Protein AF-A0A6L7WDI2-F1 (afdb_monomer)

pLDDT: mean 78.85, std 14.68, range [32.91, 96.75]

Nearest PDB structures (foldseek):
  2ict-assembly1_A  TM=9.027E-01  e=8.313E-06  Escherichia coli CFT073
  6cf1-assembly1_A  TM=9.111E-01  e=1.318E-05  Proteus vulgaris
  6cf1-assembly1_B  TM=9.039E-01  e=1.397E-05  Proteus vulgaris
  2icp-assembly1_A  TM=9.370E-01  e=1.660E-05  Escherichia coli CFT073
  3trb-assembly1_A  TM=9.313E-01  e=4.965E-05  Coxiella burnetii

Sequence (165 aa):
MPRDNIRHVFADHGRGGWTVRKPMNFRVSARCATREEAEARAKEIVSNLGGGTVTVQDWDGSRWEFVQSLDGSWRDSREGPIEADVAIPPGELLAEELDARGMTQRELAAAMGRPPATISAIVRGRKALTPQTAIEIERVLRIPATIWVGLEAQYRLALARQEVA

Foldseek 3Di:
DPPALEKEWEADPPPQWIFIDDPPDPDTPDIGNDPVVNQVSSLVSQVVVVWHKYWYAYPVRDIWIWGQDNVRDIDTCVVDPVLPLDLDQLLCVVVVLCVVVVHDLCNLCVQLVHDSVVSVCSNVVNDQCDLVNLVSSCVVSVDHSVVSVVSSVSVVVSVVVVVVD

Secondary structure (DSSP, 8-state):
-----EEEEEEETTTTEEEEEETTEEEEEEEESSHHHHHHHHHHHHHHTTS-EEEEE-TTS-EEEEEE-TTSPEEETTS-S---SS---HHHHHHHHHHHTT--HHHHHHHTT--HHHHHHHHTTSS---HHHHHHHHHHH---HHHHHHHHHHHHHHHHHHHH-

Radius of gyration: 21.39 Å; Cα contacts (8 Å, |Δi|>4): 236; chains: 1; bounding box: 50×44×56 Å

Structure (mmCIF, N/CA/C/O backbone):
data_AF-A0A6L7WDI2-F1
#
_entry.id   AF-A0A6L7WDI2-F1
#
loop_
_atom_site.group_PDB
_atom_site.id
_atom_site.type_symbol
_atom_site.label_atom_id
_atom_site.label_alt_id
_atom_site.label_comp_id
_atom_site.label_asym_id
_atom_site.label_entity_id
_atom_site.label_seq_id
_atom_site.pdbx_PDB_ins_code
_atom_site.Cartn_x
_atom_site.Cartn_y
_atom_site.Cartn_z
_atom_site.occupancy
_atom_site.B_iso_or_equiv
_atom_site.auth_seq_id
_atom_site.auth_comp_id
_atom_site.auth_asym_id
_atom_site.auth_atom_id
_atom_site.pdbx_PDB_model_num
ATOM 1 N N . MET A 1 1 ? -2.835 -22.223 -27.993 1.00 32.91 1 MET A N 1
ATOM 2 C CA . MET A 1 1 ? -2.003 -21.655 -26.914 1.00 32.91 1 MET A CA 1
ATOM 3 C C . MET A 1 1 ? -1.007 -20.699 -27.552 1.00 32.91 1 MET A C 1
ATOM 5 O O . MET A 1 1 ? -0.242 -21.175 -28.389 1.00 32.91 1 MET A O 1
ATOM 9 N N . PRO A 1 2 ? -1.033 -19.386 -27.261 1.00 41.06 2 PRO A N 1
ATOM 10 C CA . PRO A 1 2 ? 0.072 -18.504 -27.634 1.00 41.06 2 PRO A CA 1
ATOM 11 C C . PRO A 1 2 ? 1.359 -19.085 -27.041 1.00 41.06 2 PRO A C 1
ATOM 13 O O . PRO A 1 2 ? 1.350 -19.587 -25.919 1.00 41.06 2 PRO A O 1
ATOM 16 N N . ARG A 1 3 ? 2.445 -19.129 -27.813 1.00 48.34 3 ARG A N 1
ATOM 17 C C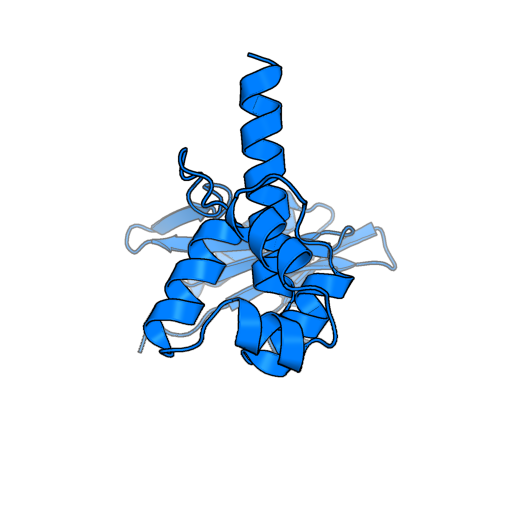A . ARG A 1 3 ? 3.731 -19.594 -27.285 1.00 48.34 3 ARG A CA 1
ATOM 18 C C . ARG A 1 3 ? 4.231 -18.518 -26.320 1.00 48.34 3 ARG A C 1
ATOM 20 O O . ARG A 1 3 ? 4.415 -17.388 -26.755 1.00 48.34 3 ARG A O 1
ATOM 27 N N . ASP A 1 4 ? 4.464 -18.867 -25.053 1.00 59.00 4 ASP A N 1
ATOM 28 C CA . ASP A 1 4 ? 5.035 -17.965 -24.038 1.00 59.00 4 ASP A CA 1
ATOM 29 C C . ASP A 1 4 ? 6.497 -17.616 -24.377 1.00 59.00 4 ASP A C 1
ATOM 31 O O . ASP A 1 4 ? 7.473 -18.130 -23.811 1.00 59.00 4 ASP A O 1
ATOM 35 N N . ASN A 1 5 ? 6.672 -16.755 -25.376 1.00 69.81 5 ASN A N 1
ATOM 36 C CA . ASN A 1 5 ? 7.961 -16.251 -25.813 1.00 69.81 5 ASN A CA 1
ATOM 37 C C . ASN A 1 5 ? 8.338 -15.053 -24.951 1.00 69.81 5 ASN A C 1
ATOM 39 O O . ASN A 1 5 ? 8.113 -13.904 -25.316 1.00 69.81 5 ASN A O 1
ATOM 43 N N . ILE A 1 6 ? 8.932 -15.344 -23.798 1.00 72.75 6 ILE A N 1
ATOM 44 C CA . ILE A 1 6 ? 9.360 -14.317 -22.851 1.00 72.75 6 ILE A CA 1
ATOM 45 C C . ILE A 1 6 ? 10.873 -14.086 -22.972 1.00 72.75 6 ILE A C 1
ATOM 47 O O . ILE A 1 6 ? 11.648 -15.050 -23.090 1.00 72.75 6 ILE A O 1
ATOM 51 N N . ARG A 1 7 ? 11.322 -12.826 -22.935 1.00 78.69 7 ARG A N 1
ATOM 52 C CA . ARG A 1 7 ? 12.747 -12.459 -22.811 1.00 78.69 7 ARG A CA 1
ATOM 53 C C . ARG A 1 7 ? 12.979 -11.484 -21.666 1.00 78.69 7 ARG A C 1
ATOM 55 O O . ARG A 1 7 ? 12.326 -10.458 -21.590 1.00 78.69 7 ARG A O 1
ATOM 62 N N . HIS A 1 8 ? 13.927 -11.815 -20.793 1.00 79.12 8 HIS A N 1
ATOM 63 C CA . HIS A 1 8 ? 14.370 -10.970 -19.690 1.00 79.12 8 HIS A CA 1
ATOM 64 C C . HIS A 1 8 ? 15.634 -10.216 -20.094 1.00 79.12 8 HIS A C 1
ATOM 66 O O . HIS A 1 8 ? 16.608 -10.845 -20.515 1.00 79.12 8 HIS A O 1
ATOM 72 N N . VAL A 1 9 ? 15.621 -8.904 -19.908 1.00 78.88 9 VAL A N 1
ATOM 73 C CA . VAL A 1 9 ? 16.754 -7.995 -20.063 1.00 78.88 9 VAL A CA 1
ATOM 74 C C . VAL A 1 9 ? 17.186 -7.546 -18.669 1.00 78.88 9 VAL A C 1
ATOM 76 O O . VAL A 1 9 ? 16.346 -7.088 -17.902 1.00 78.88 9 VAL A O 1
ATOM 79 N N . PHE A 1 10 ? 18.458 -7.713 -18.314 1.00 77.25 10 PHE A N 1
ATOM 80 C CA . PHE A 1 10 ? 18.987 -7.340 -16.996 1.00 77.25 10 PHE A CA 1
ATOM 81 C C . PHE A 1 10 ? 20.397 -6.756 -17.102 1.00 77.25 10 PHE A C 1
ATOM 83 O O . PHE A 1 10 ? 21.157 -7.129 -18.002 1.00 77.25 10 PHE A O 1
ATOM 90 N N . ALA A 1 11 ? 20.751 -5.867 -16.177 1.00 70.00 11 ALA A N 1
ATOM 91 C CA . ALA A 1 11 ? 22.105 -5.335 -16.053 1.00 70.00 11 ALA A CA 1
ATOM 92 C C . ALA A 1 11 ? 23.084 -6.417 -15.541 1.00 70.00 11 ALA A C 1
ATOM 94 O O . ALA A 1 11 ? 22.789 -7.150 -14.596 1.00 70.00 11 ALA A O 1
ATOM 95 N N . ASP A 1 12 ? 24.255 -6.539 -16.169 1.00 70.94 12 ASP A N 1
ATOM 96 C CA . ASP A 1 12 ? 25.348 -7.417 -15.738 1.00 70.94 12 ASP A CA 1
ATOM 97 C C . ASP A 1 12 ? 26.244 -6.673 -14.736 1.00 70.94 12 ASP A C 1
ATOM 99 O O . ASP A 1 12 ? 27.031 -5.793 -15.104 1.00 70.94 12 ASP A O 1
ATOM 103 N N . HIS A 1 13 ? 26.130 -7.048 -13.459 1.00 55.41 13 HIS A N 1
ATOM 104 C CA . HIS A 1 13 ? 26.826 -6.412 -12.337 1.00 55.41 13 HIS A CA 1
ATOM 105 C C . HIS A 1 13 ? 28.365 -6.495 -12.400 1.00 55.41 13 HIS A C 1
ATOM 107 O O . HIS A 1 13 ? 29.029 -5.788 -11.649 1.00 55.41 13 HIS A O 1
ATOM 113 N N . GLY A 1 14 ? 28.954 -7.332 -13.266 1.00 52.41 14 GLY A N 1
ATOM 114 C CA . GLY A 1 14 ? 30.407 -7.540 -13.305 1.00 52.41 14 GLY A CA 1
ATOM 115 C C . GLY A 1 14 ? 31.179 -6.754 -14.370 1.00 52.41 14 GLY A C 1
ATOM 116 O O . GLY A 1 14 ? 32.403 -6.675 -14.274 1.00 52.41 14 GLY A O 1
ATOM 117 N N . ARG A 1 15 ? 30.520 -6.232 -15.418 1.00 54.12 15 ARG A N 1
ATOM 118 C CA . ARG A 1 15 ? 31.217 -5.682 -16.608 1.00 54.12 15 ARG A CA 1
ATOM 119 C C . ARG A 1 15 ? 30.626 -4.399 -17.200 1.00 54.12 15 ARG A C 1
ATOM 121 O O . ARG A 1 15 ? 31.174 -3.914 -18.183 1.00 54.12 15 ARG A O 1
ATOM 128 N N . GLY A 1 16 ? 29.547 -3.853 -16.634 1.00 57.41 16 GLY A N 1
ATOM 129 C CA . GLY A 1 16 ? 28.936 -2.613 -17.134 1.00 57.41 16 GLY A CA 1
ATOM 130 C C . GLY A 1 16 ? 28.221 -2.787 -18.479 1.00 57.41 16 GLY A C 1
ATOM 131 O O . GLY A 1 16 ? 28.454 -2.016 -19.402 1.00 57.41 16 GLY A O 1
ATOM 132 N N . GLY A 1 17 ? 27.374 -3.814 -18.598 1.00 75.69 17 GLY A N 1
ATOM 133 C CA . GLY A 1 17 ? 26.600 -4.098 -19.812 1.00 75.69 17 GLY A CA 1
ATOM 134 C C . GLY A 1 17 ? 25.245 -4.736 -19.511 1.00 75.69 17 GLY A C 1
ATOM 135 O O . GLY A 1 17 ? 24.880 -4.926 -18.353 1.00 75.69 17 GLY A O 1
ATOM 136 N N . TRP A 1 18 ? 24.497 -5.084 -20.553 1.00 80.81 18 TRP A N 1
ATOM 137 C CA . TRP A 1 18 ? 23.129 -5.600 -20.468 1.00 80.81 18 TRP A CA 1
ATOM 138 C C . TRP A 1 18 ? 23.017 -6.982 -21.104 1.00 80.81 18 TRP A C 1
ATOM 140 O O . TRP A 1 18 ? 23.618 -7.251 -22.141 1.00 80.81 18 TRP A O 1
ATOM 150 N N . THR A 1 19 ? 22.245 -7.880 -20.498 1.00 80.75 19 THR A N 1
ATOM 151 C CA . THR A 1 19 ? 22.107 -9.270 -20.951 1.00 80.75 19 THR A CA 1
ATOM 152 C C . THR A 1 19 ? 20.650 -9.625 -21.224 1.00 80.75 19 THR A C 1
ATOM 154 O O . THR A 1 19 ? 19.774 -9.346 -20.410 1.00 80.75 19 THR A O 1
ATOM 157 N N . VAL A 1 20 ? 20.401 -10.309 -22.346 1.00 81.25 20 VAL A N 1
ATOM 158 C CA . VAL A 1 20 ? 19.083 -10.836 -22.736 1.00 81.25 20 VAL A CA 1
ATOM 159 C C . VAL A 1 20 ? 19.055 -12.355 -22.559 1.00 81.25 20 VAL A C 1
ATOM 161 O O . VAL A 1 20 ? 19.954 -13.046 -23.046 1.00 81.25 20 VAL A O 1
ATOM 164 N N . ARG A 1 21 ? 18.026 -12.916 -21.912 1.00 81.62 21 ARG A N 1
ATOM 165 C CA . ARG A 1 21 ? 17.847 -14.379 -21.762 1.00 81.62 21 ARG A CA 1
ATOM 166 C C . ARG A 1 21 ? 16.382 -14.813 -21.730 1.00 81.62 21 ARG A C 1
ATOM 168 O O . ARG A 1 21 ? 15.489 -13.991 -21.557 1.00 81.62 21 ARG A O 1
ATOM 175 N N . LYS A 1 22 ? 16.126 -16.117 -21.848 1.00 72.25 22 LYS A N 1
ATOM 176 C CA . LYS A 1 22 ? 14.794 -16.712 -21.625 1.00 72.25 22 LYS A CA 1
ATOM 177 C C . LYS A 1 22 ? 14.578 -16.995 -20.122 1.00 72.25 22 LYS A C 1
ATOM 179 O O . LYS A 1 22 ? 15.546 -17.346 -19.445 1.00 72.25 22 LYS A O 1
ATOM 184 N N . PRO A 1 23 ? 13.345 -16.906 -19.584 1.00 62.41 23 PRO A N 1
ATOM 185 C CA . PRO A 1 23 ? 13.058 -17.389 -18.233 1.00 62.41 23 PRO A CA 1
ATOM 186 C C . PRO A 1 23 ? 13.407 -18.875 -18.084 1.00 62.41 23 PRO A C 1
ATOM 188 O O . PRO A 1 23 ? 13.188 -19.660 -19.007 1.00 62.41 23 PRO A O 1
ATOM 191 N N . MET A 1 24 ? 13.962 -19.253 -16.929 1.00 53.38 24 MET A N 1
ATOM 192 C CA . MET A 1 24 ? 14.358 -20.628 -16.564 1.00 53.38 24 MET A CA 1
ATOM 193 C C . MET A 1 24 ? 15.429 -21.300 -17.448 1.00 53.38 24 MET A C 1
ATOM 195 O O . MET A 1 24 ? 15.804 -22.439 -17.184 1.00 53.38 24 MET A O 1
ATOM 199 N N . ASN A 1 25 ? 15.967 -20.619 -18.466 1.00 59.56 25 ASN A N 1
ATOM 200 C CA . ASN A 1 25 ? 17.087 -21.111 -19.267 1.00 59.56 25 ASN A CA 1
ATOM 201 C C . ASN A 1 25 ? 18.227 -20.086 -19.239 1.00 59.56 25 ASN A C 1
ATOM 203 O O . ASN A 1 25 ? 18.121 -18.995 -19.796 1.00 59.56 25 ASN A O 1
ATOM 207 N N . PHE A 1 26 ? 19.329 -20.445 -18.580 1.00 55.47 26 PHE A N 1
ATOM 208 C CA . PHE A 1 26 ? 20.457 -19.547 -18.315 1.00 55.47 26 PHE A CA 1
ATOM 209 C C . PHE A 1 26 ? 21.341 -19.263 -19.541 1.00 55.47 26 PHE A C 1
ATOM 211 O O . PHE A 1 26 ? 22.352 -18.571 -19.418 1.00 55.47 26 PHE A O 1
ATOM 218 N N . ARG A 1 27 ? 20.981 -19.761 -20.733 1.00 67.06 27 ARG A N 1
ATOM 219 C CA . ARG A 1 27 ? 21.683 -19.407 -21.971 1.00 67.06 27 ARG A CA 1
ATOM 220 C C . ARG A 1 27 ? 21.455 -17.935 -22.317 1.00 67.06 27 ARG A C 1
ATOM 222 O O . ARG A 1 27 ? 20.342 -17.507 -22.626 1.00 67.06 27 ARG A O 1
ATOM 229 N N . VAL A 1 28 ? 22.549 -17.180 -22.293 1.00 67.69 28 VAL A N 1
ATOM 230 C CA . VAL A 1 28 ? 22.601 -15.787 -22.734 1.00 67.69 28 VAL A CA 1
ATOM 231 C C . VAL A 1 28 ? 22.255 -15.724 -24.221 1.00 67.69 28 VAL A C 1
ATOM 233 O O . VAL A 1 28 ? 22.939 -16.321 -25.046 1.00 67.69 28 VAL A O 1
ATOM 236 N N . SER A 1 29 ? 21.168 -15.028 -24.546 1.00 66.19 29 SER A N 1
ATOM 237 C CA . SER A 1 29 ? 20.706 -14.817 -25.922 1.00 66.19 29 SER A CA 1
ATOM 238 C C . SER A 1 29 ? 21.440 -13.655 -26.594 1.00 66.19 29 SER A C 1
ATOM 240 O O . SER A 1 29 ? 21.666 -13.698 -27.799 1.00 66.19 29 SER A O 1
ATOM 242 N N . ALA A 1 30 ? 21.824 -12.634 -25.824 1.00 72.88 30 ALA A N 1
ATOM 243 C CA . ALA A 1 30 ? 22.658 -11.523 -26.277 1.00 72.88 30 ALA A CA 1
ATOM 244 C C . ALA A 1 30 ? 23.309 -10.810 -25.082 1.00 72.88 30 ALA A C 1
ATOM 246 O O . ALA A 1 30 ? 22.763 -10.837 -23.975 1.00 72.88 30 ALA A O 1
ATOM 247 N N . ARG A 1 31 ? 24.450 -10.157 -25.327 1.00 75.25 31 ARG A N 1
ATOM 248 C CA . ARG A 1 31 ? 25.043 -9.150 -24.437 1.00 75.25 31 ARG A CA 1
ATOM 249 C C . ARG A 1 31 ? 25.194 -7.852 -25.223 1.00 75.25 31 ARG A C 1
ATOM 251 O O . ARG A 1 31 ? 25.690 -7.898 -26.345 1.00 75.25 31 ARG A O 1
ATOM 258 N N . CYS A 1 32 ? 24.777 -6.741 -24.639 1.00 77.31 32 CYS A N 1
ATOM 259 C CA . CYS A 1 32 ? 24.765 -5.418 -25.257 1.00 77.31 32 CYS A CA 1
ATOM 260 C C . CYS A 1 32 ? 25.470 -4.413 -24.341 1.00 77.31 32 CYS A C 1
ATOM 262 O O . CYS A 1 32 ? 25.587 -4.649 -23.134 1.00 77.31 32 CYS A O 1
ATOM 264 N N . ALA A 1 33 ? 25.944 -3.305 -24.908 1.00 75.50 33 ALA A N 1
ATOM 265 C CA . ALA A 1 33 ? 26.614 -2.268 -24.130 1.00 75.50 33 ALA A CA 1
ATOM 266 C C . ALA A 1 33 ? 25.595 -1.408 -23.367 1.00 75.50 33 ALA A C 1
ATOM 268 O O . ALA A 1 33 ? 25.843 -1.022 -22.227 1.00 75.50 33 ALA A O 1
ATOM 269 N N . THR A 1 34 ? 24.421 -1.165 -23.960 1.00 80.19 34 THR A N 1
ATOM 270 C CA . THR A 1 34 ? 23.386 -0.294 -23.388 1.00 80.19 34 THR A CA 1
ATOM 271 C C . THR A 1 34 ? 22.052 -1.013 -23.170 1.00 80.19 34 THR A C 1
ATOM 273 O O . THR A 1 34 ? 21.782 -2.082 -23.727 1.00 80.19 34 THR A O 1
ATOM 276 N N . ARG A 1 35 ? 21.201 -0.400 -22.336 1.00 76.44 35 ARG A N 1
ATOM 277 C CA . ARG A 1 35 ? 19.840 -0.870 -22.044 1.00 76.44 35 ARG A CA 1
ATOM 278 C C . ARG A 1 35 ? 18.980 -0.916 -23.298 1.00 76.44 35 ARG A C 1
ATOM 280 O O . ARG A 1 35 ? 18.293 -1.902 -23.541 1.00 76.44 35 ARG A O 1
ATOM 287 N N . GLU A 1 36 ? 19.025 0.165 -24.068 1.00 78.38 36 GLU A N 1
ATOM 288 C CA . GLU A 1 36 ? 18.206 0.368 -25.260 1.00 78.38 36 GLU A CA 1
ATOM 289 C C . GLU A 1 36 ? 18.523 -0.675 -26.337 1.00 78.38 36 GLU A C 1
ATOM 291 O O . GLU A 1 36 ? 17.617 -1.303 -26.884 1.00 78.38 36 GLU A O 1
ATOM 296 N N . GLU A 1 37 ? 19.809 -0.961 -26.555 1.00 80.56 37 GLU A N 1
ATOM 297 C CA . GLU A 1 37 ? 20.250 -2.031 -27.455 1.00 80.56 37 GLU A CA 1
ATOM 298 C C . GLU A 1 37 ? 19.752 -3.410 -27.002 1.00 80.56 37 GLU A C 1
ATOM 300 O O . GLU A 1 37 ? 19.299 -4.216 -27.820 1.00 80.56 37 GLU A O 1
ATOM 305 N N . ALA A 1 38 ? 19.811 -3.694 -25.697 1.00 82.31 38 ALA A N 1
ATOM 306 C CA . ALA A 1 38 ? 19.347 -4.966 -25.151 1.00 82.31 38 ALA A CA 1
ATOM 307 C C . ALA A 1 38 ? 17.823 -5.124 -25.256 1.00 82.31 38 ALA A C 1
ATOM 309 O O . ALA A 1 38 ? 17.335 -6.217 -25.557 1.00 82.31 38 ALA A O 1
ATOM 310 N N . GLU A 1 39 ? 17.074 -4.041 -25.050 1.00 83.75 39 GLU A N 1
ATOM 311 C CA . GLU A 1 39 ? 15.624 -3.995 -25.235 1.00 83.75 39 GLU A CA 1
ATOM 312 C C . GLU A 1 39 ? 15.248 -4.232 -26.703 1.00 83.75 39 GLU A C 1
ATOM 314 O O . GLU A 1 39 ? 14.441 -5.121 -26.990 1.00 83.75 39 GLU A O 1
ATOM 319 N N . ALA A 1 40 ? 15.874 -3.509 -27.636 1.00 83.38 40 ALA A N 1
ATOM 320 C CA . ALA A 1 40 ? 15.648 -3.676 -29.070 1.00 83.38 40 ALA A CA 1
ATOM 321 C C . ALA A 1 40 ? 15.935 -5.117 -29.515 1.00 83.38 40 ALA A C 1
ATOM 323 O O . ALA A 1 40 ? 15.115 -5.747 -30.189 1.00 83.38 40 ALA A O 1
ATOM 324 N N . ARG A 1 41 ? 17.053 -5.688 -29.048 1.00 81.69 41 ARG A N 1
ATOM 325 C CA . ARG A 1 41 ? 17.428 -7.069 -29.362 1.00 81.69 41 ARG A CA 1
ATOM 326 C C . ARG A 1 41 ? 16.445 -8.087 -28.787 1.00 81.69 41 ARG A C 1
ATOM 328 O O . ARG A 1 41 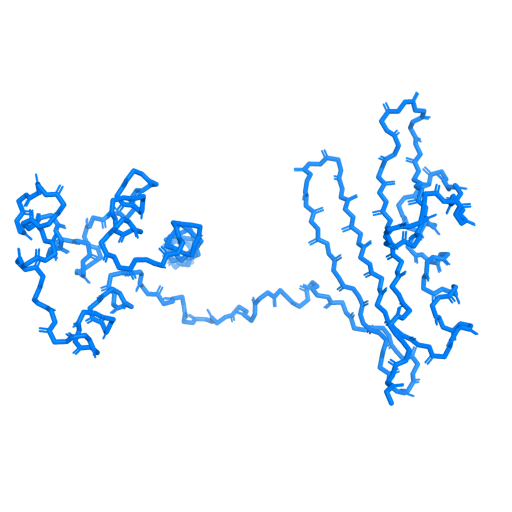? 16.143 -9.090 -29.435 1.00 81.69 41 ARG A O 1
ATOM 335 N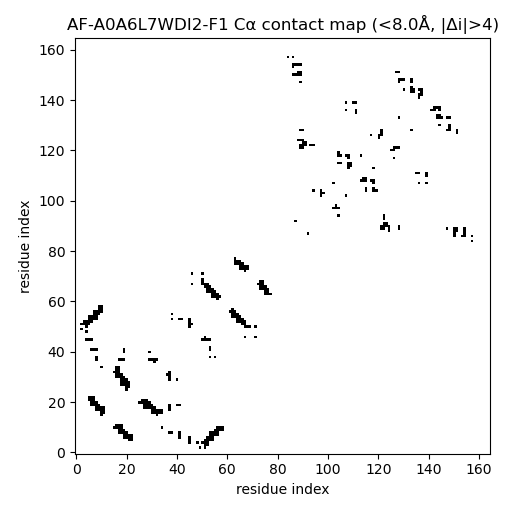 N . ALA A 1 42 ? 15.933 -7.856 -27.581 1.00 82.81 42 ALA A N 1
ATOM 336 C CA . ALA A 1 42 ? 14.919 -8.717 -26.984 1.00 82.81 42 ALA A CA 1
ATOM 337 C C . ALA A 1 42 ? 13.598 -8.670 -27.768 1.00 82.81 42 ALA A C 1
ATOM 339 O O . ALA A 1 42 ? 13.030 -9.730 -28.046 1.00 82.81 42 ALA A O 1
ATOM 340 N N . LYS A 1 43 ? 13.151 -7.475 -28.177 1.00 84.00 43 LYS A N 1
ATOM 341 C CA . LYS A 1 43 ? 11.940 -7.278 -28.993 1.00 84.00 43 LYS A CA 1
ATOM 342 C C . LYS A 1 43 ? 12.047 -7.959 -30.355 1.00 84.00 43 LYS A C 1
ATOM 344 O O . LYS A 1 43 ? 11.109 -8.630 -30.783 1.00 84.00 43 LYS A O 1
ATOM 349 N N . GLU A 1 44 ? 13.202 -7.866 -31.006 1.00 85.25 44 GLU A N 1
ATOM 350 C CA . GLU A 1 44 ? 13.478 -8.560 -32.268 1.00 85.25 44 GLU A CA 1
ATOM 351 C C . GLU A 1 44 ? 13.369 -10.088 -32.112 1.00 85.25 44 GLU A C 1
ATOM 353 O O . GLU A 1 44 ? 12.659 -10.749 -32.870 1.00 85.25 44 GLU A O 1
ATOM 358 N N . ILE A 1 45 ? 14.008 -10.659 -31.081 1.00 83.25 45 ILE A N 1
ATOM 359 C CA . ILE A 1 45 ? 13.956 -12.104 -30.809 1.00 83.25 45 ILE A CA 1
ATOM 360 C C . ILE A 1 45 ? 12.519 -12.567 -30.547 1.00 83.25 45 ILE A C 1
ATOM 362 O O . ILE A 1 45 ? 12.126 -13.627 -31.027 1.00 83.25 45 ILE A O 1
ATOM 366 N N . VAL A 1 46 ? 11.742 -11.810 -29.771 1.00 81.50 46 VAL A N 1
ATOM 367 C CA . VAL A 1 46 ? 10.349 -12.162 -29.461 1.00 81.50 46 VAL A CA 1
ATOM 368 C C . VAL A 1 46 ? 9.457 -12.056 -30.701 1.00 81.50 46 VAL A C 1
ATOM 370 O O . VAL A 1 46 ? 8.665 -12.966 -30.948 1.00 81.50 46 VAL A O 1
ATOM 373 N N . SER A 1 47 ? 9.650 -11.023 -31.524 1.00 80.62 47 SER A N 1
ATOM 374 C CA . SER A 1 47 ? 8.907 -10.842 -32.780 1.00 80.62 47 SER A CA 1
ATOM 375 C C . SER A 1 47 ? 9.156 -12.004 -33.744 1.00 80.62 47 SER A C 1
ATOM 377 O O . SER A 1 47 ? 8.213 -12.614 -34.245 1.00 80.62 47 SER A O 1
ATOM 379 N N . ASN A 1 48 ? 10.422 -12.404 -33.912 1.00 82.81 48 ASN A N 1
ATOM 380 C CA . ASN A 1 48 ? 10.817 -13.535 -34.760 1.00 82.81 48 ASN A CA 1
ATOM 381 C C . ASN A 1 48 ? 10.249 -14.885 -34.289 1.00 82.81 48 ASN A C 1
ATOM 383 O O . ASN A 1 48 ? 10.190 -15.837 -35.064 1.00 82.81 48 ASN A O 1
ATOM 387 N N . LEU A 1 49 ? 9.825 -14.991 -33.027 1.00 77.06 49 LEU A N 1
ATOM 388 C CA . LEU A 1 49 ? 9.205 -16.196 -32.469 1.00 77.06 49 LEU A CA 1
ATOM 389 C C . LEU A 1 49 ? 7.671 -16.190 -32.559 1.00 77.06 49 LEU A C 1
ATOM 391 O O . LEU A 1 49 ? 7.033 -17.125 -32.060 1.00 77.06 49 LEU A O 1
ATOM 395 N N . GLY A 1 50 ? 7.089 -15.186 -33.221 1.00 72.12 50 GLY A N 1
ATOM 396 C CA . GLY A 1 50 ? 5.646 -15.038 -33.409 1.00 72.12 50 GLY A CA 1
ATOM 397 C C . GLY A 1 50 ? 4.959 -14.202 -32.329 1.00 72.12 50 GLY A C 1
ATOM 398 O O . GLY A 1 50 ? 3.766 -14.383 -32.102 1.00 72.12 50 GLY A O 1
ATOM 399 N N . GLY A 1 51 ? 5.706 -13.325 -31.655 1.00 74.25 51 GLY A N 1
ATOM 400 C CA . GLY A 1 51 ? 5.199 -12.426 -30.620 1.00 74.25 51 GLY A CA 1
ATOM 401 C C . GLY A 1 51 ? 5.269 -12.985 -29.204 1.00 74.25 51 GLY A C 1
ATOM 402 O O . GLY A 1 51 ? 5.528 -14.175 -28.994 1.00 74.25 51 GLY A O 1
ATOM 403 N N . GLY A 1 52 ? 5.113 -12.090 -28.224 1.00 80.06 52 GLY A N 1
ATOM 404 C CA . GLY A 1 52 ? 5.263 -12.389 -26.799 1.00 80.06 52 GLY A CA 1
ATOM 405 C C . GLY A 1 52 ? 5.642 -11.166 -25.962 1.00 80.06 52 GLY A C 1
ATOM 406 O O . GLY A 1 52 ? 5.291 -10.033 -26.297 1.00 80.06 52 GLY A O 1
ATOM 407 N N . THR A 1 53 ? 6.391 -11.410 -24.885 1.00 80.62 53 THR A N 1
ATOM 408 C CA . THR A 1 53 ? 6.639 -10.426 -23.825 1.00 80.62 53 THR A CA 1
ATOM 409 C C . THR A 1 53 ? 8.134 -10.209 -23.592 1.00 80.62 53 THR A C 1
ATOM 411 O O . THR A 1 53 ? 8.914 -11.158 -23.475 1.00 80.62 53 THR A O 1
ATOM 414 N N . VAL A 1 54 ? 8.559 -8.955 -23.479 1.00 84.12 54 VAL A N 1
ATOM 415 C CA . VAL A 1 54 ? 9.917 -8.576 -23.067 1.00 84.12 54 VAL A CA 1
ATOM 416 C C . VAL A 1 54 ? 9.835 -7.935 -21.696 1.00 84.12 54 VAL A C 1
ATOM 418 O O . VAL A 1 54 ? 9.113 -6.970 -21.514 1.00 84.12 54 VAL A O 1
ATOM 421 N N . THR A 1 55 ? 10.597 -8.428 -20.730 1.00 82.50 55 THR A N 1
ATOM 422 C CA . THR A 1 55 ? 10.675 -7.819 -19.402 1.00 82.50 55 THR A CA 1
ATOM 423 C C . THR A 1 55 ? 12.064 -7.247 -19.182 1.00 82.50 55 THR A C 1
ATOM 425 O O . THR A 1 55 ? 13.048 -7.959 -19.382 1.00 82.50 55 THR A O 1
ATOM 428 N N . VAL A 1 56 ? 12.162 -6.008 -18.727 1.00 81.94 56 VAL A N 1
ATOM 429 C CA . VAL A 1 56 ? 13.434 -5.331 -18.449 1.00 81.94 56 VAL A CA 1
ATOM 430 C C . VAL A 1 56 ? 13.546 -5.119 -16.949 1.00 81.94 56 VAL A C 1
ATOM 432 O O . VAL A 1 56 ? 12.584 -4.669 -16.345 1.00 81.94 56 VAL A O 1
ATOM 435 N N . GLN A 1 57 ? 14.685 -5.444 -16.348 1.00 74.75 57 GLN A N 1
ATOM 436 C CA . GLN A 1 57 ? 14.984 -5.162 -14.947 1.00 74.75 57 GLN A CA 1
ATOM 437 C C . GLN A 1 57 ? 16.247 -4.303 -14.850 1.00 74.75 57 GLN A C 1
ATOM 439 O O . GLN A 1 57 ? 17.279 -4.673 -15.416 1.00 74.75 57 GLN A O 1
ATOM 444 N N . ASP A 1 58 ? 16.158 -3.173 -14.152 1.00 67.88 58 ASP A N 1
ATOM 445 C CA . ASP A 1 58 ? 17.281 -2.259 -13.938 1.00 67.88 58 ASP A CA 1
ATOM 446 C C . ASP A 1 58 ? 18.123 -2.603 -12.702 1.00 67.88 58 ASP A C 1
ATOM 448 O O . ASP A 1 58 ? 17.792 -3.493 -11.912 1.00 67.88 58 ASP A O 1
ATOM 452 N N . TRP A 1 59 ? 19.223 -1.864 -12.540 1.00 55.69 59 TRP A N 1
ATOM 453 C CA . TRP A 1 59 ? 20.157 -1.980 -11.415 1.00 55.69 59 TRP A CA 1
ATOM 454 C C . TRP A 1 59 ? 19.545 -1.620 -10.051 1.00 55.69 59 TRP A C 1
ATOM 456 O O . TRP A 1 59 ? 20.024 -2.112 -9.031 1.00 55.69 59 TRP A O 1
ATOM 466 N N . ASP A 1 60 ? 18.498 -0.795 -10.025 1.00 57.12 60 ASP A N 1
ATOM 467 C CA . ASP A 1 60 ? 17.756 -0.392 -8.821 1.00 57.12 60 ASP A CA 1
ATOM 468 C C . ASP A 1 60 ? 16.650 -1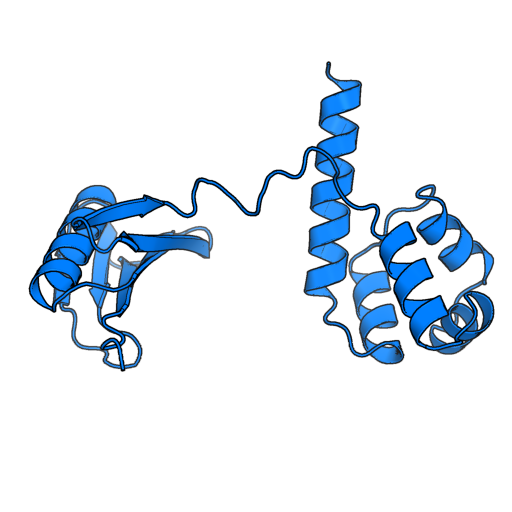.398 -8.434 1.00 57.12 60 ASP A C 1
ATOM 470 O O . ASP A 1 60 ? 15.971 -1.231 -7.421 1.00 57.12 60 ASP A O 1
ATOM 474 N N . GLY A 1 61 ? 16.473 -2.457 -9.234 1.00 54.59 61 GLY A N 1
ATOM 475 C CA . GLY A 1 61 ? 15.419 -3.455 -9.074 1.00 54.59 61 GLY A CA 1
ATOM 476 C C . GLY A 1 61 ? 14.102 -3.115 -9.779 1.00 54.59 61 GLY A C 1
ATOM 477 O O . GLY A 1 61 ? 13.211 -3.971 -9.796 1.00 54.59 61 GLY A O 1
ATOM 478 N N . SER A 1 62 ? 13.981 -1.939 -10.400 1.00 62.38 62 SER A N 1
ATOM 479 C CA . SER A 1 62 ? 12.832 -1.546 -11.219 1.00 62.38 62 SER A CA 1
ATOM 480 C C . SER A 1 62 ? 12.625 -2.536 -12.358 1.00 62.38 62 SER A C 1
ATOM 482 O O . SER A 1 62 ? 13.583 -2.975 -12.995 1.00 62.38 62 SER A O 1
ATOM 484 N N . ARG A 1 63 ? 11.367 -2.903 -12.624 1.00 69.75 63 ARG A N 1
ATOM 485 C CA . ARG A 1 63 ? 11.006 -3.856 -13.675 1.00 69.75 63 ARG A CA 1
ATOM 486 C C . ARG A 1 63 ? 9.922 -3.288 -14.580 1.00 69.75 63 ARG A C 1
ATOM 488 O O . ARG A 1 63 ? 8.904 -2.808 -14.098 1.00 69.75 63 ARG A O 1
ATOM 495 N N . TRP A 1 64 ? 10.126 -3.429 -15.881 1.00 77.00 64 TRP A N 1
ATOM 496 C CA . TRP A 1 64 ? 9.170 -3.081 -16.928 1.00 77.00 64 TRP A CA 1
ATOM 497 C C . TRP A 1 64 ? 8.797 -4.311 -17.740 1.00 77.00 64 TRP A C 1
ATOM 499 O O . TRP A 1 64 ? 9.583 -5.259 -17.847 1.00 77.00 64 TRP A O 1
ATOM 509 N N . GLU A 1 65 ? 7.612 -4.281 -18.333 1.00 81.38 65 GLU A N 1
ATOM 510 C CA . GLU A 1 65 ? 7.109 -5.314 -19.221 1.00 81.38 65 GLU A CA 1
ATOM 511 C C . GLU A 1 65 ? 6.597 -4.685 -20.521 1.00 81.38 65 GLU A C 1
ATOM 513 O O . GLU A 1 65 ? 5.875 -3.696 -20.528 1.00 81.38 65 GLU A O 1
ATOM 518 N N . PHE A 1 66 ? 6.986 -5.265 -21.646 1.00 83.31 66 PHE A N 1
ATOM 519 C CA . PHE A 1 66 ? 6.573 -4.850 -22.974 1.00 83.31 66 PHE A CA 1
ATOM 520 C C . PHE A 1 66 ? 5.870 -6.025 -23.630 1.00 83.31 66 PHE A C 1
ATOM 522 O O . PHE A 1 66 ? 6.428 -7.124 -23.685 1.00 83.31 66 PHE A O 1
ATOM 529 N N . VAL A 1 67 ? 4.672 -5.799 -24.156 1.00 81.19 67 VAL A N 1
ATOM 530 C CA . VAL A 1 67 ? 3.866 -6.842 -24.800 1.00 81.19 67 VAL A CA 1
ATOM 531 C C . VAL A 1 67 ? 3.680 -6.485 -26.266 1.00 81.19 67 VAL A C 1
ATOM 533 O O . VAL A 1 67 ? 3.285 -5.362 -26.592 1.00 81.19 67 VAL A O 1
ATOM 536 N N . GLN A 1 68 ? 3.966 -7.436 -27.155 1.00 79.75 68 GLN A N 1
ATOM 537 C CA . GLN A 1 68 ? 3.710 -7.251 -28.577 1.00 79.75 68 GLN A CA 1
ATOM 538 C C . GLN A 1 68 ? 2.230 -7.491 -28.894 1.00 79.75 68 GLN A C 1
ATOM 540 O O . GLN A 1 68 ? 1.673 -8.549 -28.596 1.00 79.75 68 GLN A O 1
ATOM 545 N N . SER A 1 69 ? 1.603 -6.500 -29.514 1.00 77.88 69 SER A N 1
ATOM 546 C CA . SER A 1 69 ? 0.254 -6.571 -30.062 1.00 77.88 69 SER A CA 1
ATOM 547 C C . SER A 1 69 ? 0.223 -7.402 -31.353 1.00 77.88 69 SER A C 1
ATOM 549 O O . SER A 1 69 ? 1.244 -7.626 -32.003 1.00 77.88 69 SER A O 1
ATOM 551 N N . LEU A 1 70 ? -0.968 -7.849 -31.762 1.00 68.81 70 LEU A N 1
ATOM 552 C CA . LEU A 1 70 ? -1.154 -8.672 -32.969 1.00 68.81 70 LEU A CA 1
ATOM 553 C C . LEU A 1 70 ? -0.792 -7.947 -34.277 1.00 68.81 70 LEU A C 1
ATOM 555 O O . LEU A 1 70 ? -0.503 -8.599 -35.275 1.00 68.81 70 LEU A O 1
ATOM 559 N N . ASP A 1 71 ? -0.792 -6.615 -34.264 1.00 74.56 71 ASP A N 1
ATOM 560 C CA . ASP A 1 71 ? -0.371 -5.751 -35.373 1.00 74.56 71 ASP A CA 1
ATOM 561 C C . ASP A 1 71 ? 1.155 -5.533 -35.430 1.00 74.56 71 ASP A C 1
ATOM 563 O O . ASP A 1 71 ? 1.650 -4.808 -36.291 1.00 74.56 71 ASP A O 1
ATOM 567 N N . GLY A 1 72 ? 1.908 -6.157 -34.518 1.00 67.69 72 GLY A N 1
ATOM 568 C CA . GLY A 1 72 ? 3.360 -6.040 -34.419 1.00 67.69 72 GLY A CA 1
ATOM 569 C C . GLY A 1 72 ? 3.849 -4.851 -33.587 1.00 67.69 72 GLY A C 1
ATOM 570 O O . GLY A 1 72 ? 5.054 -4.774 -33.325 1.00 67.69 72 GLY A O 1
ATOM 571 N N . SER A 1 73 ? 2.955 -3.966 -33.128 1.00 80.50 73 SER A N 1
ATOM 572 C CA . SER A 1 73 ? 3.304 -2.849 -32.244 1.00 80.50 73 SER A CA 1
ATOM 573 C C . SER A 1 73 ? 3.685 -3.334 -30.842 1.00 80.50 73 SER A C 1
ATOM 575 O O . SER A 1 73 ? 3.208 -4.364 -30.366 1.00 80.50 73 SER A O 1
ATOM 577 N N . TRP A 1 74 ? 4.559 -2.592 -30.163 1.00 80.50 74 TRP A N 1
ATOM 578 C CA . TRP A 1 74 ? 4.941 -2.870 -28.779 1.00 80.50 74 TRP A CA 1
ATOM 579 C C . TRP A 1 74 ? 4.218 -1.907 -27.849 1.00 80.50 74 TRP A C 1
ATOM 581 O O . TRP A 1 74 ? 4.424 -0.699 -27.948 1.00 80.50 74 TRP A O 1
ATOM 591 N N . ARG A 1 75 ? 3.410 -2.444 -26.931 1.00 75.44 75 ARG A N 1
ATOM 592 C CA . ARG A 1 75 ? 2.867 -1.669 -25.815 1.00 75.44 75 ARG A CA 1
ATOM 593 C C . ARG A 1 75 ? 3.818 -1.729 -24.637 1.00 75.44 75 ARG A C 1
ATOM 595 O O . ARG A 1 75 ? 4.345 -2.789 -24.296 1.00 75.44 75 ARG A O 1
ATOM 602 N N . ASP A 1 76 ? 4.046 -0.561 -24.069 1.00 68.81 76 ASP A N 1
ATOM 603 C CA . ASP A 1 76 ? 4.918 -0.341 -22.934 1.00 68.81 76 ASP A CA 1
ATOM 604 C C . ASP A 1 76 ? 4.083 -0.309 -21.656 1.00 68.81 76 ASP A C 1
ATOM 606 O O . ASP A 1 76 ? 3.125 0.455 -21.576 1.00 68.81 76 ASP A O 1
ATOM 610 N N . SER A 1 77 ? 4.462 -1.078 -20.635 1.00 61.00 77 SER A N 1
ATOM 611 C CA . SER A 1 77 ? 3.875 -0.936 -19.300 1.00 61.00 77 SER A CA 1
ATOM 612 C C . SER A 1 77 ? 4.274 0.374 -18.589 1.00 61.00 77 SER A C 1
ATOM 614 O O . SER A 1 77 ? 4.045 0.498 -17.387 1.00 61.00 77 SER A O 1
ATOM 616 N N . ARG A 1 78 ? 4.952 1.323 -19.265 1.00 50.69 78 ARG A N 1
ATOM 617 C CA . ARG A 1 78 ? 5.114 2.730 -18.839 1.00 50.69 78 ARG A CA 1
ATOM 618 C C . ARG A 1 78 ? 3.819 3.533 -18.937 1.00 50.69 78 ARG A C 1
ATOM 620 O O . ARG A 1 78 ? 3.717 4.542 -18.241 1.00 50.69 78 ARG A O 1
ATOM 627 N N . GLU A 1 79 ? 2.831 3.094 -19.722 1.00 49.66 79 GLU A N 1
ATOM 628 C CA . GLU A 1 79 ? 1.445 3.308 -19.296 1.00 49.66 79 GLU A CA 1
ATOM 629 C C . GLU A 1 79 ? 1.338 2.505 -18.004 1.00 49.66 79 GLU A C 1
ATOM 631 O O . GLU A 1 79 ? 1.207 1.283 -18.043 1.00 49.66 79 GLU A O 1
ATOM 636 N N . GLY A 1 80 ? 1.627 3.178 -16.886 1.00 43.41 80 GLY A N 1
ATOM 637 C CA . GLY A 1 80 ? 1.833 2.556 -15.587 1.00 43.41 80 GLY A CA 1
ATOM 638 C C . GLY A 1 80 ? 0.630 1.715 -15.159 1.00 43.41 80 GLY A C 1
ATOM 639 O O . GLY A 1 80 ? -0.360 1.620 -15.891 1.00 43.41 80 GLY A O 1
ATOM 640 N N . PRO A 1 81 ? 0.639 1.131 -13.943 1.00 39.97 81 PRO A N 1
A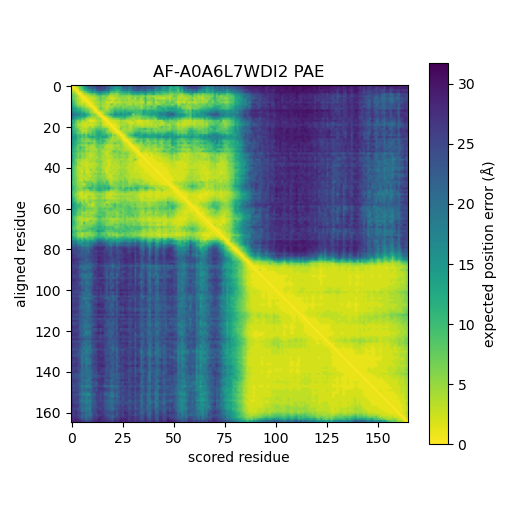TOM 641 C CA . PRO A 1 81 ? -0.638 0.757 -13.341 1.00 39.97 81 PRO A CA 1
ATOM 642 C C . PRO A 1 81 ? -1.539 1.969 -13.522 1.00 39.97 81 PRO A C 1
ATOM 644 O O . PRO A 1 81 ? -1.093 3.054 -13.149 1.00 39.97 81 PRO A O 1
ATOM 647 N N . ILE A 1 82 ? -2.672 1.771 -14.215 1.00 39.88 82 ILE A N 1
ATOM 648 C CA . ILE A 1 82 ? -3.673 2.783 -14.566 1.00 39.88 82 ILE A CA 1
ATOM 649 C C . ILE A 1 82 ? -3.533 3.880 -13.520 1.00 39.88 82 ILE A C 1
ATOM 651 O O . ILE A 1 82 ? -3.782 3.582 -12.347 1.00 39.88 82 ILE A O 1
ATOM 655 N N . GLU A 1 83 ? -2.986 5.055 -13.876 1.00 44.03 83 GLU A N 1
ATOM 656 C CA . GLU A 1 83 ? -3.003 6.193 -12.957 1.00 44.03 83 GLU A CA 1
ATOM 657 C C . GLU A 1 83 ? -4.485 6.519 -12.848 1.00 44.03 83 GLU A C 1
ATOM 659 O O . GLU A 1 83 ? -5.043 7.319 -13.591 1.00 44.03 83 GLU A O 1
ATOM 664 N N . ALA A 1 84 ? -5.175 5.760 -12.005 1.00 40.81 84 ALA A N 1
ATOM 665 C CA . ALA A 1 84 ? -6.485 6.099 -11.571 1.00 40.81 84 ALA A CA 1
ATOM 666 C C . ALA A 1 84 ? -6.242 7.427 -10.870 1.00 40.81 84 ALA A C 1
ATOM 668 O O . ALA A 1 84 ? -5.656 7.469 -9.788 1.00 40.81 84 ALA A O 1
ATOM 669 N N . ASP A 1 85 ? -6.703 8.508 -11.497 1.00 46.97 85 ASP A N 1
ATOM 670 C CA . ASP A 1 85 ? -6.920 9.809 -10.855 1.00 46.97 85 ASP A CA 1
ATOM 671 C C . ASP A 1 85 ? -7.675 9.659 -9.514 1.00 46.97 85 ASP A C 1
ATOM 673 O O . ASP A 1 85 ? -7.698 10.558 -8.679 1.00 46.97 85 ASP A O 1
ATOM 677 N N . VAL A 1 86 ? -8.259 8.481 -9.278 1.00 53.44 86 VAL A N 1
ATOM 678 C CA . VAL A 1 86 ? -8.778 7.990 -8.012 1.00 53.44 86 VAL A CA 1
ATOM 679 C C . VAL A 1 86 ? -7.756 7.051 -7.355 1.00 53.44 86 VAL A C 1
ATOM 681 O O . VAL A 1 86 ? -7.820 5.829 -7.505 1.00 53.44 86 VAL A O 1
ATOM 684 N N . ALA A 1 87 ? -6.805 7.598 -6.597 1.00 66.75 87 ALA A N 1
ATOM 685 C CA . ALA A 1 87 ? -6.027 6.770 -5.681 1.00 66.75 87 ALA A CA 1
ATOM 686 C C . ALA A 1 87 ? -6.960 6.242 -4.582 1.00 66.75 87 ALA A C 1
ATOM 688 O O . ALA A 1 87 ? -7.477 7.021 -3.782 1.00 66.75 87 ALA A O 1
ATOM 689 N N . ILE A 1 88 ? -7.187 4.927 -4.558 1.00 74.88 88 ILE A N 1
ATOM 690 C CA . ILE A 1 88 ? -8.082 4.291 -3.586 1.00 74.88 88 ILE A CA 1
ATOM 691 C C . ILE A 1 88 ? -7.462 4.432 -2.188 1.00 74.88 88 ILE A C 1
ATOM 693 O O . ILE A 1 88 ? -6.351 3.933 -1.966 1.00 74.88 88 ILE A O 1
ATOM 697 N N . PRO A 1 89 ? -8.140 5.082 -1.226 1.00 85.31 89 PRO A N 1
ATOM 698 C CA . PRO A 1 89 ? -7.643 5.168 0.134 1.00 85.31 89 PRO A CA 1
ATOM 699 C C . PRO A 1 89 ? -7.509 3.756 0.724 1.00 85.31 89 PRO A C 1
ATOM 701 O O . PRO A 1 89 ? -8.486 3.004 0.751 1.00 85.31 89 PRO A O 1
ATOM 704 N N . PRO A 1 90 ? -6.346 3.374 1.279 1.00 88.75 90 PRO A N 1
ATOM 705 C CA . PRO A 1 90 ? -6.164 2.035 1.849 1.00 88.75 90 PRO A CA 1
ATOM 706 C C . PRO A 1 90 ? -7.132 1.754 3.006 1.00 88.75 90 PRO A C 1
ATOM 708 O O . PRO A 1 90 ? -7.475 0.604 3.267 1.00 88.75 90 PRO A O 1
ATOM 711 N N . GLY A 1 91 ? -7.590 2.805 3.693 1.00 91.38 91 GLY A N 1
ATOM 712 C CA . GLY A 1 91 ? -8.612 2.713 4.728 1.00 91.38 91 GLY A CA 1
ATOM 713 C C . GLY A 1 91 ? -10.007 2.350 4.211 1.00 91.38 91 GLY A C 1
ATOM 714 O O . GLY A 1 91 ? -10.736 1.660 4.919 1.00 91.38 91 GLY A O 1
ATOM 715 N N . GLU A 1 92 ? -10.359 2.783 3.000 1.00 88.88 92 GLU A N 1
ATOM 716 C CA . GLU A 1 92 ? -11.644 2.481 2.362 1.00 88.88 92 GLU A CA 1
ATOM 717 C C . GLU A 1 92 ? -11.673 1.023 1.906 1.00 88.88 92 GLU A C 1
ATOM 719 O O . GLU A 1 92 ? -12.545 0.273 2.337 1.00 88.88 92 GLU A O 1
ATOM 724 N N . LEU A 1 93 ? -10.629 0.573 1.201 1.00 88.81 93 LEU A N 1
ATOM 725 C CA . LEU A 1 93 ? -10.490 -0.836 0.822 1.00 88.81 93 LEU A CA 1
ATOM 726 C C . LEU A 1 93 ? -10.464 -1.766 2.047 1.00 88.81 93 LEU A C 1
ATOM 728 O O . LEU A 1 93 ? -11.030 -2.856 2.025 1.00 88.81 93 LEU A O 1
ATOM 732 N N . LEU A 1 94 ? -9.820 -1.345 3.142 1.00 91.19 94 LEU A N 1
ATOM 733 C CA . LEU A 1 94 ? -9.835 -2.110 4.388 1.00 91.19 94 LEU A CA 1
ATOM 734 C C . LEU A 1 94 ? -11.253 -2.241 4.958 1.00 91.19 94 LEU A C 1
ATOM 736 O O . LEU A 1 94 ? -11.582 -3.291 5.502 1.00 91.19 94 LEU A O 1
ATOM 740 N N . ALA A 1 95 ? -12.077 -1.196 4.870 1.00 92.00 95 ALA A N 1
ATOM 741 C CA . ALA A 1 95 ? -13.461 -1.249 5.329 1.00 92.00 95 ALA A CA 1
ATOM 742 C C . ALA A 1 95 ? -14.314 -2.170 4.445 1.00 92.00 95 ALA A C 1
ATOM 744 O O . ALA A 1 95 ? -15.015 -3.022 4.983 1.00 92.00 95 ALA A O 1
ATOM 745 N N . GLU A 1 96 ? -14.182 -2.070 3.121 1.00 88.06 96 GLU A N 1
ATOM 746 C CA . GLU A 1 96 ? -14.873 -2.955 2.172 1.00 88.06 96 GLU A CA 1
ATOM 747 C C . GLU A 1 96 ? -14.539 -4.427 2.421 1.00 88.06 96 GLU A C 1
ATOM 749 O O . GLU A 1 96 ? -15.425 -5.279 2.472 1.00 88.06 96 GLU A O 1
ATOM 754 N N . GLU A 1 97 ? -13.261 -4.733 2.642 1.00 91.31 97 GLU A N 1
ATOM 755 C CA . GLU A 1 97 ? -12.819 -6.109 2.854 1.00 91.31 97 GLU A CA 1
ATOM 756 C C . GLU A 1 97 ? -13.258 -6.672 4.214 1.00 91.31 97 GLU A C 1
ATOM 758 O O . GLU A 1 97 ? -13.487 -7.875 4.364 1.00 91.31 97 GLU A O 1
ATOM 763 N N . LEU A 1 98 ? -13.404 -5.806 5.217 1.00 93.62 98 LEU A N 1
ATOM 764 C CA . LEU A 1 98 ? -13.996 -6.159 6.503 1.00 93.62 98 LEU A CA 1
ATOM 765 C C . LEU A 1 98 ? -15.493 -6.459 6.364 1.00 93.62 98 LEU A C 1
ATOM 767 O O . LEU A 1 98 ? -15.951 -7.499 6.847 1.00 93.62 98 LEU A O 1
ATOM 771 N N . ASP A 1 99 ? -16.225 -5.615 5.639 1.00 93.44 99 ASP A N 1
ATOM 772 C CA . ASP A 1 99 ? -17.653 -5.795 5.376 1.00 93.44 99 ASP A CA 1
ATOM 773 C C . ASP A 1 99 ? -17.917 -7.071 4.561 1.00 93.44 99 ASP A C 1
ATOM 775 O O . ASP A 1 99 ? -18.784 -7.869 4.929 1.00 93.44 99 ASP A O 1
ATOM 779 N N . ALA A 1 100 ? -17.109 -7.344 3.530 1.00 91.38 100 ALA A N 1
ATOM 780 C CA . ALA A 1 100 ? -17.194 -8.562 2.719 1.00 91.38 100 ALA A CA 1
ATOM 781 C C . ALA A 1 100 ? -17.005 -9.850 3.541 1.00 91.38 100 ALA A C 1
ATOM 783 O O . ALA A 1 100 ? -17.537 -10.909 3.197 1.00 91.38 100 ALA A O 1
ATOM 784 N N . ARG A 1 101 ? -16.264 -9.765 4.650 1.00 92.44 101 ARG A N 1
ATOM 785 C CA . ARG A 1 101 ? -16.008 -10.878 5.576 1.00 92.44 101 ARG A CA 1
ATOM 786 C C . ARG A 1 101 ? -16.964 -10.911 6.765 1.00 92.44 101 ARG A C 1
ATOM 788 O O . ARG A 1 101 ? -16.844 -11.812 7.595 1.00 92.44 101 ARG A O 1
ATOM 795 N N . GLY A 1 102 ? -17.872 -9.940 6.881 1.00 95.25 102 GLY A N 1
ATOM 796 C CA . GLY A 1 102 ? -18.716 -9.767 8.063 1.00 95.25 102 GLY A CA 1
ATOM 797 C C . GLY A 1 102 ? -17.913 -9.515 9.344 1.00 95.25 102 GLY A C 1
ATOM 798 O O . GLY A 1 102 ? -18.364 -9.879 10.427 1.00 95.25 102 GLY A O 1
ATOM 799 N N . MET A 1 103 ? -16.710 -8.945 9.225 1.00 94.75 103 MET A N 1
ATOM 800 C CA . MET A 1 103 ? -15.805 -8.661 10.337 1.00 94.75 103 MET A CA 1
ATOM 801 C C . MET A 1 103 ? -15.849 -7.173 10.674 1.00 94.75 103 MET A C 1
ATOM 803 O O . MET A 1 103 ? -15.691 -6.316 9.816 1.00 94.75 103 MET A O 1
ATOM 807 N N . THR A 1 104 ? -15.994 -6.830 11.946 1.00 96.75 104 THR A N 1
ATOM 808 C CA . THR A 1 104 ? -15.982 -5.433 12.392 1.00 96.75 104 THR A CA 1
ATOM 809 C C . THR A 1 104 ? -14.557 -4.895 12.560 1.00 96.75 104 THR A C 1
ATOM 811 O O . THR A 1 104 ? -13.622 -5.618 12.913 1.00 96.75 104 THR A O 1
ATOM 814 N N . GLN A 1 105 ? -14.381 -3.572 12.446 1.00 96.19 105 GLN A N 1
ATOM 815 C CA . GLN A 1 105 ? -13.100 -2.904 12.754 1.00 96.19 105 GLN A CA 1
ATOM 816 C C . GLN A 1 105 ? -12.591 -3.211 14.173 1.00 96.19 105 GLN A C 1
ATOM 818 O O . GLN A 1 105 ? -11.386 -3.230 14.422 1.00 96.19 105 GLN A O 1
ATOM 823 N N . ARG A 1 106 ? -13.511 -3.431 15.122 1.00 96.44 106 ARG A N 1
ATOM 824 C CA . ARG A 1 106 ? -13.186 -3.761 16.514 1.00 96.44 106 ARG A CA 1
ATOM 825 C C . ARG A 1 106 ? -12.629 -5.177 16.638 1.00 96.44 106 ARG A C 1
ATOM 827 O O . ARG A 1 106 ? -11.693 -5.376 17.406 1.00 96.44 106 ARG A O 1
ATOM 834 N N . GLU A 1 107 ? -13.175 -6.128 15.888 1.00 96.44 107 GLU A N 1
ATOM 835 C CA . GLU A 1 107 ? -12.667 -7.502 15.831 1.00 96.44 107 GLU A CA 1
ATOM 836 C C . GLU A 1 107 ? -11.293 -7.556 15.171 1.00 96.44 107 GLU A C 1
ATOM 838 O O . GLU A 1 107 ? -10.391 -8.179 15.727 1.00 96.44 107 GLU A O 1
ATOM 843 N N . LEU A 1 108 ? -11.087 -6.818 14.074 1.00 96.56 108 LEU A N 1
ATOM 844 C CA . LEU A 1 108 ? -9.759 -6.674 13.475 1.00 96.56 108 LEU A CA 1
ATOM 845 C C . LEU A 1 108 ? -8.757 -6.087 14.480 1.00 96.56 108 LEU A C 1
ATOM 847 O O . LEU A 1 108 ? -7.666 -6.623 14.663 1.00 96.56 108 LEU A O 1
ATOM 851 N N . ALA A 1 109 ? -9.134 -5.008 15.171 1.00 96.25 109 ALA A N 1
ATOM 852 C CA . ALA A 1 109 ? -8.281 -4.384 16.176 1.00 96.25 109 ALA A CA 1
ATOM 853 C C . ALA A 1 109 ? -7.919 -5.359 17.308 1.00 96.25 109 ALA A C 1
ATOM 855 O O . ALA A 1 109 ? -6.755 -5.436 17.699 1.00 96.25 109 ALA A O 1
ATOM 856 N N . ALA A 1 110 ? -8.893 -6.136 17.791 1.00 96.19 110 ALA A N 1
ATOM 857 C CA . ALA A 1 110 ? -8.674 -7.161 18.804 1.00 96.19 110 ALA A CA 1
ATOM 858 C C . ALA A 1 110 ? -7.727 -8.265 18.303 1.00 96.19 110 ALA A C 1
ATOM 860 O O . ALA A 1 110 ? -6.789 -8.619 19.015 1.00 96.19 110 ALA A O 1
ATOM 861 N N . ALA A 1 111 ? -7.908 -8.744 17.068 1.00 95.00 111 ALA A N 1
ATOM 862 C CA . ALA A 1 111 ? -7.043 -9.750 16.449 1.00 95.00 111 ALA A CA 1
ATOM 863 C C . ALA A 1 111 ? -5.595 -9.259 16.260 1.00 95.00 111 ALA A C 1
ATOM 865 O O . ALA A 1 111 ? -4.653 -10.041 16.366 1.00 95.00 111 ALA A O 1
ATOM 866 N N . MET A 1 112 ? -5.409 -7.957 16.032 1.00 94.38 112 MET A N 1
ATOM 867 C CA . MET A 1 112 ? -4.091 -7.319 15.933 1.00 94.38 112 MET A CA 1
ATOM 868 C C . MET A 1 112 ? -3.502 -6.907 17.294 1.00 94.38 112 MET A C 1
ATOM 870 O O . MET A 1 112 ? -2.366 -6.439 17.343 1.00 94.38 112 MET A O 1
ATOM 874 N N . GLY A 1 113 ? -4.256 -7.009 18.394 1.00 93.19 113 GLY A N 1
ATOM 875 C CA . GLY A 1 113 ? -3.837 -6.490 19.701 1.00 93.19 113 GLY A CA 1
ATOM 876 C C . GLY A 1 113 ? -3.710 -4.960 19.744 1.00 93.19 113 GLY A C 1
ATOM 877 O O . GLY A 1 113 ? -2.885 -4.425 20.485 1.00 93.19 113 GLY A O 1
ATOM 878 N N . ARG A 1 114 ? -4.499 -4.236 18.940 1.00 91.62 114 ARG A N 1
ATOM 879 C CA . ARG A 1 114 ? -4.475 -2.769 18.838 1.00 91.62 114 ARG A CA 1
ATOM 880 C C . ARG A 1 114 ? -5.736 -2.114 19.403 1.00 91.62 114 ARG A C 1
ATOM 882 O O . ARG A 1 114 ? -6.817 -2.697 19.359 1.00 91.62 114 ARG A O 1
ATOM 889 N N . PRO A 1 115 ? -5.651 -0.846 19.847 1.00 93.94 115 PRO A N 1
ATOM 890 C CA . PRO A 1 115 ? -6.840 -0.067 20.171 1.00 93.94 115 PRO A CA 1
ATOM 891 C C . PRO A 1 115 ? -7.741 0.098 18.931 1.00 93.94 115 PRO A C 1
ATOM 893 O O . PRO A 1 115 ? -7.221 0.499 17.882 1.00 93.94 115 PRO A O 1
ATOM 896 N N . PRO A 1 116 ? -9.075 -0.086 19.033 1.00 93.06 116 PRO A N 1
ATOM 897 C CA . PRO A 1 116 ? -10.013 0.106 17.916 1.00 93.06 116 PRO A CA 1
ATOM 898 C C . PRO A 1 116 ? -9.924 1.489 17.261 1.00 93.06 116 PRO A C 1
ATOM 900 O O . PRO A 1 116 ? -10.109 1.635 16.053 1.00 93.06 116 PRO A O 1
ATOM 903 N N . ALA A 1 117 ? -9.552 2.506 18.046 1.00 93.88 117 ALA A N 1
ATOM 904 C CA . ALA A 1 117 ? -9.295 3.856 17.558 1.00 93.88 117 ALA A CA 1
ATOM 905 C C . ALA A 1 117 ? -8.214 3.906 16.461 1.00 93.88 117 ALA A C 1
ATOM 907 O O . ALA A 1 117 ? -8.284 4.763 15.584 1.00 93.88 117 ALA A O 1
ATOM 908 N N . THR A 1 118 ? -7.246 2.980 16.475 1.00 93.31 118 THR A N 1
ATOM 909 C CA . THR A 1 118 ? -6.185 2.905 15.460 1.00 93.31 118 THR A CA 1
ATOM 910 C C . THR A 1 118 ? -6.750 2.501 14.106 1.00 93.31 118 THR A C 1
ATOM 912 O O . THR A 1 118 ? -6.523 3.207 13.129 1.00 93.31 118 THR A O 1
ATOM 915 N N . ILE A 1 119 ? -7.523 1.412 14.058 1.00 94.50 119 ILE A N 1
ATOM 916 C CA . ILE A 1 119 ? -8.153 0.929 12.820 1.00 94.50 119 ILE A CA 1
ATOM 917 C C . ILE A 1 119 ? -9.126 1.980 12.295 1.00 94.50 119 ILE A C 1
ATOM 919 O O . ILE A 1 119 ? -9.072 2.364 11.135 1.00 94.50 119 ILE A O 1
ATOM 923 N N . SER A 1 120 ? -9.919 2.561 13.190 1.00 94.06 120 SER A N 1
ATOM 924 C CA . SER A 1 120 ? -10.849 3.628 12.845 1.00 94.06 120 SER A CA 1
ATOM 925 C C . SER A 1 120 ? -10.157 4.890 12.297 1.00 94.06 120 SER A C 1
ATOM 927 O O . SER A 1 120 ? -10.723 5.609 11.473 1.00 94.06 120 SER A O 1
ATOM 929 N N . ALA A 1 121 ? -8.946 5.219 12.754 1.00 93.56 121 ALA A N 1
ATOM 930 C CA . ALA A 1 121 ? -8.172 6.335 12.208 1.00 93.56 121 ALA A CA 1
ATOM 931 C C . ALA A 1 121 ? -7.597 6.025 10.818 1.00 93.56 121 ALA A C 1
ATOM 933 O O . ALA A 1 121 ? -7.555 6.931 9.989 1.00 93.56 121 ALA A O 1
ATOM 934 N N . ILE A 1 122 ? -7.203 4.770 10.570 1.00 93.56 122 ILE A N 1
ATOM 935 C CA . ILE A 1 122 ? -6.744 4.291 9.257 1.00 93.56 122 ILE A CA 1
ATOM 936 C C . ILE A 1 122 ? -7.900 4.312 8.257 1.00 93.56 122 ILE A C 1
ATOM 938 O O . ILE A 1 122 ? -7.762 4.905 7.195 1.00 93.56 122 ILE A O 1
ATOM 942 N N . VAL A 1 123 ? -9.064 3.768 8.631 1.00 91.62 123 VAL A N 1
ATOM 943 C CA . VAL A 1 123 ? -10.263 3.748 7.774 1.00 91.62 123 VAL A CA 1
ATOM 944 C C . VAL A 1 123 ? -10.691 5.157 7.357 1.00 91.62 123 VAL A C 1
ATOM 946 O O . VAL A 1 123 ? -11.035 5.385 6.208 1.00 91.62 123 VAL A O 1
ATOM 949 N N . ARG A 1 124 ? -10.596 6.143 8.260 1.00 89.56 124 ARG A N 1
ATOM 950 C CA . ARG A 1 124 ? -10.895 7.554 7.941 1.00 89.56 124 ARG A CA 1
ATOM 951 C C . ARG A 1 124 ? -9.752 8.305 7.236 1.00 89.56 124 ARG A C 1
ATOM 953 O O . ARG A 1 124 ? -9.821 9.525 7.140 1.00 89.56 124 ARG A O 1
ATOM 960 N N . GLY A 1 125 ? -8.648 7.645 6.883 1.00 86.31 125 GLY A N 1
ATOM 961 C CA . GLY A 1 125 ? -7.476 8.280 6.264 1.00 86.31 125 GLY A CA 1
ATOM 962 C C . GLY A 1 125 ? -6.679 9.237 7.168 1.00 86.31 125 GLY A C 1
ATOM 963 O O . GLY A 1 125 ? -5.702 9.836 6.722 1.00 86.31 125 GLY A O 1
ATOM 964 N N . ARG A 1 126 ? -7.039 9.369 8.455 1.00 87.81 126 ARG A N 1
ATOM 965 C CA . ARG A 1 126 ? -6.361 10.261 9.422 1.00 87.81 126 ARG A CA 1
ATOM 966 C C . ARG A 1 126 ? -5.010 9.731 9.885 1.00 87.81 126 ARG A C 1
ATOM 968 O O . ARG A 1 126 ? -4.187 10.493 10.381 1.00 87.81 126 ARG A O 1
ATOM 975 N N . LYS A 1 127 ? -4.796 8.421 9.776 1.00 90.75 127 LYS A N 1
ATOM 976 C CA . LYS A 1 127 ? -3.535 7.764 10.118 1.00 90.75 127 LYS A CA 1
ATOM 977 C C . LYS A 1 127 ? -3.063 6.931 8.938 1.00 90.75 127 LYS A C 1
ATOM 979 O O . LYS A 1 127 ? -3.849 6.180 8.377 1.00 90.75 127 LYS A O 1
ATOM 984 N N . ALA A 1 128 ? -1.781 7.055 8.612 1.00 90.19 128 ALA A N 1
ATOM 985 C CA . ALA A 1 128 ? -1.147 6.247 7.583 1.00 90.19 128 ALA A CA 1
ATOM 986 C C . ALA A 1 128 ? -1.118 4.765 7.962 1.00 90.19 128 ALA A C 1
ATOM 988 O O . ALA A 1 128 ? -0.829 4.410 9.115 1.00 90.19 128 ALA A O 1
ATOM 989 N N . LEU A 1 129 ? -1.370 3.907 6.977 1.00 91.69 129 LEU A N 1
ATOM 990 C CA . LEU A 1 129 ? -1.149 2.476 7.095 1.00 91.69 129 LEU A CA 1
ATOM 991 C C . LEU A 1 129 ? 0.354 2.199 6.953 1.00 91.69 129 LEU A C 1
ATOM 993 O O . LEU A 1 129 ? 0.925 2.209 5.869 1.00 91.69 129 LEU A O 1
ATOM 997 N N . THR A 1 130 ? 1.028 1.975 8.082 1.00 93.50 130 THR A N 1
ATOM 998 C CA . THR A 1 130 ? 2.477 1.714 8.093 1.00 93.50 130 THR A CA 1
ATOM 999 C C . THR A 1 130 ? 2.804 0.275 7.668 1.00 93.50 130 THR A C 1
ATOM 1001 O O . THR A 1 130 ? 1.976 -0.612 7.889 1.00 93.50 130 THR A O 1
ATOM 1004 N N . PRO A 1 131 ? 4.030 -0.023 7.186 1.00 92.75 131 PRO A N 1
ATOM 1005 C CA . PRO A 1 131 ? 4.434 -1.395 6.848 1.00 92.75 131 PRO A CA 1
ATOM 1006 C C . PRO A 1 131 ? 4.244 -2.399 7.993 1.00 92.75 131 PRO A C 1
ATOM 1008 O O . PRO A 1 131 ? 3.815 -3.527 7.776 1.00 92.75 131 PRO A O 1
ATOM 1011 N N . GLN A 1 132 ? 4.490 -1.977 9.238 1.00 94.81 132 GLN A N 1
ATOM 1012 C CA . GLN A 1 132 ? 4.229 -2.812 10.412 1.00 94.81 132 GLN A CA 1
ATOM 1013 C C . GLN A 1 132 ? 2.736 -3.149 10.557 1.00 94.81 132 GLN A C 1
ATOM 1015 O O . GLN A 1 132 ? 2.385 -4.300 10.804 1.00 94.81 132 GLN A O 1
ATOM 1020 N N . THR A 1 133 ? 1.860 -2.159 10.366 1.00 94.81 133 THR A N 1
ATOM 1021 C CA . THR A 1 133 ? 0.404 -2.363 10.402 1.00 94.81 133 THR A CA 1
ATOM 1022 C C . THR A 1 133 ? -0.040 -3.276 9.256 1.00 94.81 133 THR A C 1
ATOM 1024 O O . THR A 1 133 ? -0.868 -4.154 9.471 1.00 94.81 133 THR A O 1
ATOM 1027 N N . ALA A 1 134 ? 0.548 -3.130 8.064 1.00 94.12 134 ALA A N 1
ATOM 1028 C CA . ALA A 1 134 ? 0.271 -3.990 6.914 1.00 94.12 134 ALA A CA 1
ATOM 1029 C C . ALA A 1 134 ? 0.573 -5.470 7.202 1.00 94.12 134 ALA A C 1
ATOM 1031 O O . ALA A 1 134 ? -0.239 -6.330 6.879 1.00 94.12 134 ALA A O 1
ATOM 1032 N N . ILE A 1 135 ? 1.700 -5.768 7.858 1.00 95.62 135 ILE A N 1
ATOM 1033 C CA . ILE A 1 135 ? 2.073 -7.140 8.251 1.00 95.62 135 ILE A CA 1
ATOM 1034 C C . ILE A 1 135 ? 1.078 -7.717 9.264 1.00 95.62 135 ILE A C 1
ATOM 1036 O O . ILE A 1 135 ? 0.742 -8.900 9.226 1.00 95.62 135 ILE A O 1
ATOM 1040 N N . GLU A 1 136 ? 0.601 -6.902 10.198 1.00 95.44 136 GLU A N 1
ATOM 1041 C CA . GLU A 1 136 ? -0.400 -7.336 11.173 1.00 95.44 136 GLU A CA 1
ATOM 1042 C C . GLU A 1 136 ? -1.765 -7.584 10.516 1.00 95.44 136 GLU A C 1
ATOM 1044 O O . GLU A 1 136 ? -2.403 -8.593 10.812 1.00 95.44 136 GLU A O 1
ATOM 1049 N N . ILE A 1 137 ? -2.179 -6.727 9.577 1.00 94.25 137 ILE A N 1
ATOM 1050 C CA . ILE A 1 137 ? -3.386 -6.930 8.765 1.00 94.25 137 ILE A CA 1
ATOM 1051 C C . ILE A 1 137 ? -3.248 -8.199 7.917 1.00 94.25 137 ILE A C 1
ATOM 1053 O O . ILE A 1 137 ? -4.179 -8.998 7.877 1.00 94.25 137 ILE A O 1
ATOM 1057 N N . GLU A 1 138 ? -2.089 -8.447 7.302 1.00 94.00 138 GLU A N 1
ATOM 1058 C CA . GLU A 1 138 ? -1.813 -9.675 6.545 1.00 94.00 138 GLU A CA 1
ATOM 1059 C C . GLU A 1 138 ? -2.009 -10.927 7.405 1.00 94.00 138 GLU A C 1
ATOM 1061 O O . GLU A 1 138 ? -2.596 -11.911 6.954 1.00 94.00 138 GLU A O 1
ATOM 1066 N N . ARG A 1 139 ? -1.572 -10.907 8.667 1.00 95.06 139 ARG A N 1
ATOM 1067 C CA . ARG A 1 139 ? -1.744 -12.057 9.568 1.00 95.06 139 ARG A CA 1
ATOM 1068 C C . ARG A 1 139 ? -3.214 -12.389 9.820 1.00 95.06 139 ARG A C 1
ATOM 1070 O O . ARG A 1 139 ? -3.531 -13.571 9.933 1.00 95.06 139 ARG A O 1
ATOM 1077 N N . VAL A 1 140 ? -4.083 -11.379 9.883 1.00 95.44 140 VAL A N 1
ATOM 1078 C CA . VAL A 1 140 ? -5.522 -11.550 10.147 1.00 95.44 140 VAL A CA 1
ATOM 1079 C C . VAL A 1 140 ? -6.304 -11.821 8.860 1.00 95.44 140 VAL A C 1
ATOM 1081 O O . VAL A 1 140 ? -7.071 -12.777 8.790 1.00 95.44 140 VAL A O 1
ATOM 1084 N N . LEU A 1 141 ? -6.098 -11.005 7.823 1.00 91.88 141 LE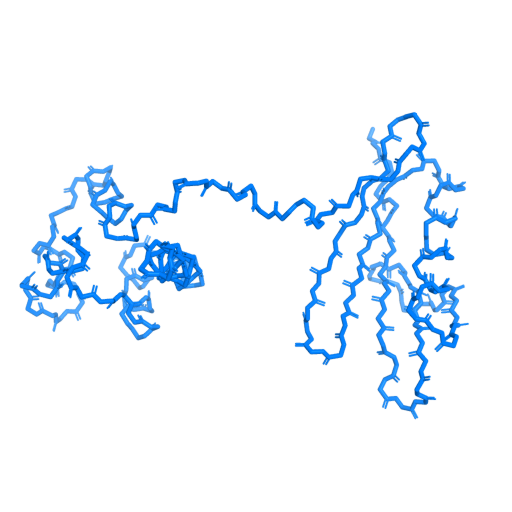U A N 1
ATOM 1085 C CA . LEU A 1 141 ? -6.880 -11.040 6.584 1.00 91.88 141 LEU A CA 1
ATOM 1086 C C . LEU A 1 141 ? -6.272 -11.937 5.500 1.00 91.88 141 LEU A C 1
ATOM 1088 O O . LEU A 1 141 ? -6.954 -12.264 4.529 1.00 91.88 141 LEU A O 1
ATOM 1092 N N . ARG A 1 142 ? -5.017 -12.372 5.661 1.00 91.19 142 ARG A N 1
ATOM 1093 C CA . ARG A 1 142 ? -4.272 -13.197 4.689 1.00 91.19 142 ARG A CA 1
ATOM 1094 C C . ARG A 1 142 ? -4.088 -12.522 3.325 1.00 91.19 142 ARG A C 1
ATOM 1096 O O . ARG A 1 142 ? -3.865 -13.201 2.327 1.00 91.19 142 ARG A O 1
ATOM 1103 N N . ILE A 1 143 ? -4.150 -11.191 3.302 1.00 81.56 143 ILE A N 1
ATOM 1104 C CA . ILE A 1 143 ? -3.850 -10.351 2.138 1.00 81.56 143 ILE A CA 1
ATOM 1105 C C . ILE A 1 143 ? -2.416 -9.836 2.288 1.00 81.56 143 ILE A C 1
ATOM 1107 O O . ILE A 1 143 ? -2.131 -9.243 3.331 1.00 81.56 143 ILE A O 1
ATOM 1111 N N . PRO A 1 144 ? -1.528 -10.025 1.292 1.00 86.50 144 PRO A N 1
ATOM 1112 C CA . PRO A 1 144 ? -0.121 -9.648 1.408 1.00 86.50 144 PRO A CA 1
ATOM 1113 C C . PRO A 1 144 ? 0.088 -8.184 1.816 1.00 86.50 144 PRO A C 1
ATOM 1115 O O . PRO A 1 144 ? -0.520 -7.278 1.241 1.00 86.50 144 PRO A O 1
ATOM 1118 N N . ALA A 1 145 ? 1.010 -7.935 2.749 1.00 81.69 145 ALA A N 1
ATOM 1119 C CA . ALA A 1 145 ? 1.371 -6.601 3.229 1.00 81.69 145 ALA A CA 1
ATOM 1120 C C . ALA A 1 145 ? 1.804 -5.654 2.099 1.00 81.69 145 ALA A C 1
ATOM 1122 O O . ALA A 1 145 ? 1.579 -4.447 2.178 1.00 81.69 145 ALA A O 1
ATOM 1123 N N . THR A 1 146 ? 2.393 -6.200 1.032 1.00 77.19 146 THR A N 1
ATOM 1124 C CA . THR A 1 146 ? 2.824 -5.447 -0.152 1.00 77.19 146 THR A CA 1
ATOM 1125 C C . THR A 1 146 ? 1.673 -4.730 -0.852 1.00 77.19 146 THR A C 1
ATOM 1127 O O . THR A 1 146 ? 1.882 -3.628 -1.353 1.00 77.19 146 THR A O 1
ATOM 1130 N N . ILE A 1 147 ? 0.464 -5.302 -0.841 1.00 81.19 147 ILE A N 1
ATOM 1131 C CA . ILE A 1 147 ? -0.731 -4.670 -1.415 1.00 81.19 147 ILE A CA 1
ATOM 1132 C C . ILE A 1 147 ? -1.081 -3.408 -0.623 1.00 81.19 147 ILE A C 1
ATOM 1134 O O . ILE A 1 147 ? -1.185 -2.326 -1.193 1.00 81.19 147 ILE A O 1
ATOM 1138 N N . TRP A 1 148 ? -1.173 -3.519 0.703 1.00 87.50 148 TRP A N 1
ATOM 1139 C CA . TRP A 1 148 ? -1.519 -2.397 1.580 1.00 87.50 148 TRP A CA 1
ATOM 1140 C C . TRP A 1 148 ? -0.492 -1.262 1.534 1.00 87.50 148 TRP A C 1
ATOM 1142 O O . TRP A 1 148 ? -0.862 -0.091 1.489 1.00 87.50 148 TRP A O 1
ATOM 1152 N N . VAL A 1 149 ? 0.799 -1.606 1.525 1.00 85.12 149 VAL A N 1
ATOM 1153 C CA . VAL A 1 149 ? 1.887 -0.621 1.430 1.00 85.12 149 VAL A CA 1
ATOM 1154 C C . VAL A 1 149 ? 1.878 0.079 0.071 1.00 85.12 149 VAL A C 1
ATOM 1156 O O . VAL A 1 149 ? 2.072 1.292 0.019 1.00 85.12 149 VAL A O 1
ATOM 1159 N N . GLY A 1 150 ? 1.627 -0.660 -1.016 1.00 81.62 150 GLY A N 1
ATOM 1160 C CA . GLY A 1 150 ? 1.503 -0.087 -2.356 1.00 81.62 150 GLY A CA 1
ATOM 1161 C C . GLY A 1 150 ? 0.364 0.928 -2.445 1.00 81.62 150 GLY A C 1
ATOM 1162 O O . GLY A 1 150 ? 0.580 2.046 -2.911 1.00 81.62 150 GLY A O 1
ATOM 1163 N N . LEU A 1 151 ? -0.810 0.576 -1.912 1.00 83.25 151 LEU A N 1
ATOM 1164 C CA . LEU A 1 151 ? -1.978 1.460 -1.874 1.00 83.25 151 LEU A CA 1
ATOM 1165 C C . LEU A 1 151 ? -1.726 2.730 -1.054 1.00 83.25 151 LEU A C 1
ATOM 1167 O O . LEU A 1 151 ? -2.033 3.825 -1.515 1.00 83.25 151 LEU A O 1
ATOM 1171 N N . GLU A 1 152 ? -1.124 2.615 0.134 1.00 89.00 152 GLU A N 1
ATOM 1172 C CA . GLU A 1 152 ? -0.779 3.790 0.949 1.00 89.00 152 GLU A CA 1
ATOM 1173 C C . GLU A 1 152 ? 0.204 4.711 0.219 1.00 89.00 152 GLU A C 1
ATOM 1175 O O . GLU A 1 152 ? 0.015 5.926 0.224 1.00 89.00 152 GLU A O 1
ATOM 1180 N N . ALA A 1 153 ? 1.231 4.155 -0.428 1.00 83.50 153 ALA A N 1
ATOM 1181 C CA . ALA A 1 153 ? 2.203 4.949 -1.172 1.00 83.50 153 ALA A CA 1
ATOM 1182 C C . ALA A 1 153 ? 1.541 5.718 -2.328 1.00 83.50 153 ALA A C 1
ATOM 1184 O O . ALA A 1 153 ? 1.773 6.919 -2.476 1.00 83.50 153 ALA A O 1
ATOM 1185 N N . GLN A 1 154 ? 0.680 5.049 -3.102 1.00 82.75 154 GLN A N 1
ATOM 1186 C CA . GLN A 1 154 ? -0.076 5.674 -4.191 1.00 82.75 154 GLN A CA 1
ATOM 1187 C C . GLN A 1 154 ? -1.026 6.761 -3.673 1.00 82.75 154 GLN A C 1
ATOM 1189 O O . GLN A 1 154 ? -1.017 7.879 -4.187 1.00 82.75 154 GLN A O 1
ATOM 1194 N N . TYR A 1 155 ? -1.786 6.472 -2.615 1.00 83.94 155 TYR A N 1
ATOM 1195 C CA . TYR A 1 155 ? -2.710 7.420 -1.991 1.00 83.94 155 TYR A CA 1
ATOM 1196 C C . TYR A 1 155 ? -1.999 8.670 -1.459 1.00 83.94 155 TYR A C 1
ATOM 1198 O O . TYR A 1 155 ? -2.430 9.794 -1.711 1.00 83.94 155 TYR A O 1
ATOM 1206 N N . ARG A 1 156 ? -0.863 8.502 -0.773 1.00 85.38 156 ARG A N 1
ATOM 1207 C CA . ARG A 1 156 ? -0.062 9.628 -0.265 1.00 85.38 156 ARG A CA 1
ATOM 1208 C C . ARG A 1 156 ? 0.526 10.473 -1.383 1.00 85.38 156 ARG A C 1
ATOM 1210 O O . ARG A 1 156 ? 0.533 11.694 -1.263 1.00 85.38 156 ARG A O 1
ATOM 1217 N N . LEU A 1 157 ? 0.998 9.839 -2.455 1.00 84.19 157 LEU A N 1
ATOM 1218 C CA . LEU A 1 157 ? 1.501 10.555 -3.622 1.00 84.19 157 LEU A CA 1
ATOM 1219 C C . LEU A 1 157 ? 0.389 11.372 -4.294 1.00 84.19 157 LEU A C 1
ATOM 1221 O O . LEU A 1 157 ? 0.622 12.524 -4.649 1.00 84.19 157 LEU A O 1
ATOM 1225 N N . ALA A 1 158 ? -0.814 10.809 -4.426 1.00 83.69 158 ALA A N 1
ATOM 1226 C CA . ALA A 1 158 ? -1.966 11.514 -4.982 1.00 83.69 158 ALA A CA 1
ATOM 1227 C C . ALA A 1 158 ? -2.375 12.728 -4.130 1.00 83.69 158 ALA A C 1
ATOM 1229 O O . ALA A 1 158 ? -2.558 13.812 -4.678 1.00 83.69 158 ALA A O 1
ATOM 1230 N N . LEU A 1 159 ? -2.432 12.585 -2.800 1.00 83.56 159 LEU A N 1
ATOM 1231 C CA . LEU A 1 159 ? -2.680 13.714 -1.892 1.00 83.56 159 LEU A CA 1
ATOM 1232 C C . LEU A 1 159 ? -1.605 14.800 -2.022 1.00 83.56 159 LEU A C 1
ATOM 1234 O O . LEU A 1 159 ? -1.931 15.974 -2.160 1.00 83.56 159 LEU A O 1
ATOM 1238 N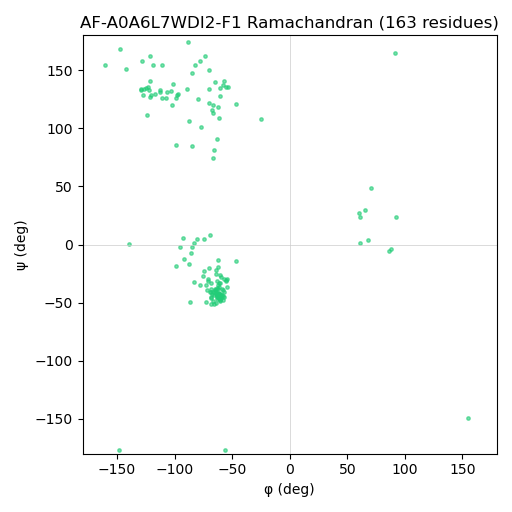 N . ALA A 1 160 ? -0.327 14.414 -2.041 1.00 85.38 160 ALA A N 1
ATOM 1239 C CA . ALA A 1 160 ? 0.771 15.368 -2.183 1.00 85.38 160 ALA A CA 1
ATOM 1240 C C . ALA A 1 160 ? 0.709 16.131 -3.519 1.00 85.38 160 ALA A C 1
ATOM 1242 O O . ALA A 1 160 ? 1.001 17.321 -3.562 1.00 85.38 160 ALA A O 1
ATOM 1243 N N . ARG A 1 161 ? 0.291 15.474 -4.611 1.00 81.88 161 ARG A N 1
ATOM 1244 C CA . ARG A 1 161 ? 0.071 16.136 -5.909 1.00 81.88 161 ARG A CA 1
ATOM 1245 C C . ARG A 1 161 ? -1.047 17.182 -5.841 1.00 81.88 161 ARG A C 1
ATOM 1247 O O . ARG A 1 161 ? -0.907 18.225 -6.465 1.00 81.88 161 ARG A O 1
ATOM 1254 N N . GLN A 1 162 ? -2.114 16.926 -5.080 1.00 80.31 162 GLN A N 1
ATOM 1255 C CA . GLN A 1 162 ? -3.213 17.882 -4.886 1.00 80.31 162 GLN A CA 1
ATOM 1256 C C . GLN A 1 162 ? -2.811 19.087 -4.025 1.00 80.31 162 GLN A C 1
ATOM 1258 O O . GLN A 1 162 ? -3.336 20.170 -4.236 1.00 80.31 162 GLN A O 1
ATOM 1263 N N . GLU A 1 163 ? -1.896 18.917 -3.068 1.00 79.62 163 GLU A N 1
ATOM 1264 C CA . GLU A 1 163 ? -1.404 20.016 -2.219 1.00 79.62 163 GLU A CA 1
ATOM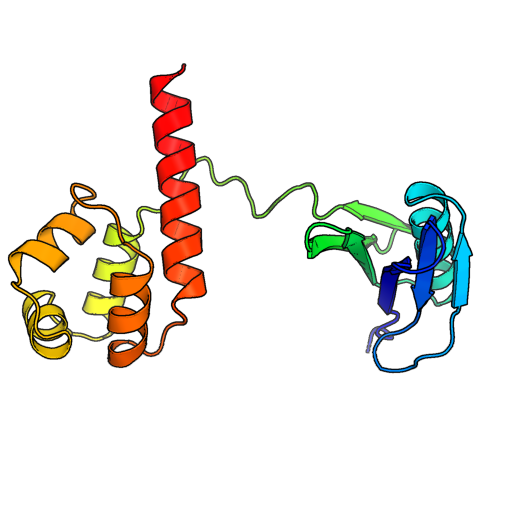 1265 C C . GLU A 1 163 ? -0.417 20.947 -2.941 1.00 79.62 163 GLU A C 1
ATOM 1267 O O . GLU A 1 163 ? -0.279 22.110 -2.568 1.00 79.62 163 GLU A O 1
ATOM 1272 N N . VAL A 1 164 ? 0.305 20.427 -3.939 1.00 76.50 164 VAL A N 1
ATOM 1273 C CA . VAL A 1 164 ? 1.312 21.177 -4.710 1.00 76.50 164 VAL A CA 1
ATOM 1274 C C . VAL A 1 164 ? 0.696 21.924 -5.908 1.00 76.50 164 VAL A C 1
ATOM 1276 O O . VAL A 1 164 ? 1.347 22.817 -6.452 1.00 76.50 164 VAL A O 1
ATOM 1279 N N . ALA A 1 165 ? -0.527 21.568 -6.316 1.00 55.53 165 ALA A N 1
ATOM 1280 C CA . ALA A 1 165 ? -1.271 22.191 -7.417 1.00 55.53 165 ALA A CA 1
ATOM 1281 C C . ALA A 1 165 ? -1.978 23.489 -6.989 1.00 55.53 165 ALA A C 1
ATOM 1283 O O . ALA A 1 165 ? -1.968 24.441 -7.803 1.00 55.53 165 ALA A O 1
#

Solvent-accessible surface area (backbone atoms only — not comparable to full-atom values): 9210 Å² total; per-residue (Å²): 129,84,66,89,35,47,30,40,30,35,62,41,93,86,76,73,30,18,36,23,26,42,80,100,42,90,59,73,73,45,77,29,74,40,67,65,57,26,50,52,52,37,50,52,56,24,50,77,68,75,31,34,37,34,35,39,36,50,91,89,67,52,72,47,47,32,42,47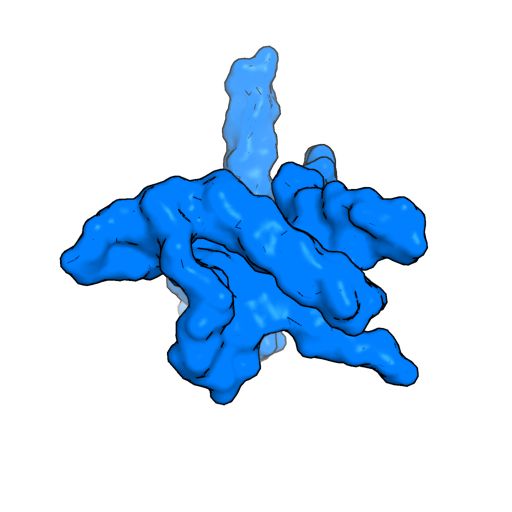,45,96,87,70,50,75,47,58,49,80,66,46,80,76,82,51,94,67,52,60,48,47,21,50,57,52,49,53,57,24,56,78,66,76,43,51,64,54,56,54,15,57,77,60,75,44,63,44,69,56,47,56,30,24,43,69,66,78,35,82,68,43,69,71,54,23,48,47,46,18,72,75,73,71,48,63,33,66,58,49,40,51,32,34,53,48,27,52,50,51,52,52,55,63,74,75,107

Mean predicted aligned error: 14.58 Å